Protein AF-A0A831XB71-F1 (afdb_monomer_lite)

Foldseek 3Di:
DPPVLLVVLVVCLVPPPDPVCNVVSVVVNVVVVVVVVVVVVVCVVVVVDDDPDDDDDPVVVVVVD

Secondary structure (DSSP, 8-state):
--HHHHHHHHHHHHH---HHHHHHHHHHHHHHHHHHHHHHHHHHHTT-SPPPPPPP-HHHHHHT-

Structure (mmCIF, N/CA/C/O backbone):
data_AF-A0A831XB71-F1
#
_entry.id   AF-A0A831XB71-F1
#
loop_
_atom_site.group_PDB
_atom_site.id
_atom_site.type_symbol
_atom_site.label_atom_id
_atom_site.label_alt_id
_atom_site.label_comp_id
_atom_site.label_asym_id
_atom_site.label_entity_id
_atom_site.label_seq_id
_atom_site.pdbx_PDB_ins_code
_atom_site.Cartn_x
_atom_site.Cartn_y
_atom_site.Cartn_z
_atom_site.occupancy
_atom_site.B_iso_or_equiv
_atom_site.auth_seq_id
_atom_site.auth_comp_id
_atom_site.auth_asym_id
_atom_site.auth_atom_id
_atom_site.pdbx_PDB_model_num
ATOM 1 N N . MET A 1 1 ? 5.143 7.516 5.723 1.00 46.25 1 MET A N 1
ATOM 2 C CA . MET A 1 1 ? 4.635 6.207 5.255 1.00 46.25 1 MET A CA 1
ATOM 3 C C . MET A 1 1 ? 4.146 6.389 3.830 1.00 46.25 1 MET A C 1
ATOM 5 O O . MET A 1 1 ? 3.130 7.030 3.604 1.00 46.25 1 MET A O 1
ATOM 9 N N . ASN A 1 2 ? 4.963 5.994 2.855 1.00 53.00 2 ASN A N 1
ATOM 10 C CA . ASN A 1 2 ? 4.807 6.435 1.470 1.00 53.00 2 ASN A CA 1
ATOM 11 C C . ASN A 1 2 ? 3.829 5.524 0.721 1.00 53.00 2 ASN A C 1
ATOM 13 O O . ASN A 1 2 ? 4.270 4.655 -0.023 1.00 53.00 2 ASN A O 1
ATOM 17 N N . ALA A 1 3 ? 2.518 5.749 0.852 1.00 60.06 3 ALA A N 1
ATOM 18 C CA . ALA A 1 3 ? 1.530 5.148 -0.057 1.00 60.06 3 ALA A CA 1
ATOM 19 C C . ALA A 1 3 ? 1.887 5.416 -1.540 1.00 60.06 3 ALA A C 1
ATOM 21 O O . ALA A 1 3 ? 1.657 4.582 -2.412 1.00 60.06 3 ALA A O 1
ATOM 22 N N . GLY A 1 4 ? 2.574 6.533 -1.820 1.00 69.38 4 GLY A N 1
ATOM 23 C CA . GLY A 1 4 ? 3.151 6.820 -3.137 1.00 69.38 4 GLY A CA 1
ATOM 24 C C . GLY A 1 4 ? 4.251 5.848 -3.592 1.00 69.38 4 GLY A C 1
ATOM 25 O O . GLY A 1 4 ? 4.451 5.691 -4.790 1.00 69.38 4 GLY A O 1
ATOM 26 N N . GLY A 1 5 ? 4.941 5.158 -2.676 1.00 79.19 5 GLY A N 1
ATOM 27 C CA . GLY A 1 5 ? 6.046 4.239 -2.978 1.00 79.19 5 GLY A CA 1
ATOM 28 C C . GLY A 1 5 ? 5.625 3.041 -3.831 1.00 79.19 5 GLY A C 1
ATOM 29 O O . GLY A 1 5 ? 6.294 2.731 -4.814 1.00 79.19 5 GLY A O 1
ATOM 30 N N . ILE A 1 6 ? 4.474 2.431 -3.524 1.00 85.75 6 ILE A N 1
ATOM 31 C CA . ILE A 1 6 ? 3.903 1.346 -4.341 1.00 85.75 6 ILE A CA 1
ATOM 32 C C . ILE A 1 6 ? 3.567 1.855 -5.747 1.00 85.75 6 ILE A C 1
ATOM 34 O O . ILE A 1 6 ? 3.901 1.202 -6.734 1.00 85.75 6 ILE A O 1
ATOM 38 N N . GLY A 1 7 ? 2.961 3.042 -5.848 1.00 88.06 7 GLY A N 1
ATOM 39 C CA . GLY A 1 7 ? 2.634 3.664 -7.132 1.00 88.06 7 GLY A CA 1
ATOM 40 C C . GLY A 1 7 ? 3.874 3.951 -7.983 1.00 88.06 7 GLY A C 1
ATOM 41 O O . GLY A 1 7 ? 3.867 3.696 -9.188 1.00 88.06 7 GLY A O 1
ATOM 42 N N . TYR A 1 8 ? 4.963 4.415 -7.363 1.00 89.44 8 TYR A N 1
ATOM 43 C CA . TYR A 1 8 ? 6.233 4.620 -8.057 1.00 89.44 8 TYR A CA 1
ATOM 44 C C . TYR A 1 8 ? 6.842 3.307 -8.544 1.00 89.44 8 TYR A C 1
ATOM 46 O O . TYR A 1 8 ? 7.225 3.244 -9.708 1.00 89.44 8 TYR A O 1
ATOM 54 N N . TYR A 1 9 ? 6.869 2.247 -7.730 1.00 90.31 9 TYR A N 1
ATOM 55 C CA . TYR A 1 9 ? 7.365 0.941 -8.179 1.00 90.31 9 TYR A CA 1
ATOM 56 C C . TYR A 1 9 ? 6.498 0.324 -9.276 1.00 90.31 9 TYR A C 1
ATOM 58 O O . TYR A 1 9 ? 7.045 -0.210 -10.237 1.00 90.31 9 TYR A O 1
ATOM 66 N N . GLY A 1 10 ? 5.173 0.470 -9.205 1.00 89.25 10 GLY A N 1
ATOM 67 C CA . GLY A 1 10 ? 4.269 0.059 -10.280 1.00 89.25 10 GLY A CA 1
ATOM 68 C C . GLY A 1 10 ? 4.539 0.817 -11.583 1.00 89.25 10 GLY A C 1
ATOM 69 O O . GLY A 1 10 ? 4.637 0.213 -12.651 1.00 89.25 10 GLY A O 1
ATOM 70 N N . LYS A 1 11 ? 4.750 2.137 -11.502 1.00 91.50 11 LYS A N 1
ATOM 71 C CA . LYS A 1 11 ? 5.111 2.954 -12.666 1.00 91.50 11 LYS A CA 1
ATOM 72 C C . LYS A 1 11 ? 6.484 2.582 -13.224 1.00 91.50 11 LYS A C 1
ATOM 74 O O . LYS A 1 11 ? 6.608 2.406 -14.431 1.00 91.50 11 LYS A O 1
ATOM 79 N N . SER A 1 12 ? 7.490 2.410 -12.370 1.00 89.19 12 SER A N 1
ATOM 80 C CA . SER A 1 12 ? 8.828 1.969 -12.770 1.00 89.19 12 SER A CA 1
ATOM 81 C C . SER A 1 12 ? 8.807 0.581 -13.404 1.00 89.19 12 SER A C 1
ATOM 83 O O . SER A 1 12 ? 9.506 0.368 -14.389 1.00 89.19 12 SER A O 1
ATOM 85 N N . LEU A 1 13 ? 7.984 -0.341 -12.901 1.00 90.19 13 LEU A N 1
ATOM 86 C CA . LEU A 1 13 ? 7.798 -1.665 -13.491 1.00 90.19 13 LEU A CA 1
ATOM 87 C C . LEU A 1 13 ? 7.175 -1.581 -14.892 1.00 90.19 13 LEU A C 1
ATOM 89 O O . LEU A 1 13 ? 7.610 -2.294 -15.789 1.00 90.19 13 LEU A O 1
ATOM 93 N N . ALA A 1 14 ? 6.197 -0.693 -15.093 1.00 90.19 14 ALA A N 1
ATOM 94 C CA . ALA A 1 14 ? 5.533 -0.510 -16.383 1.00 90.19 14 ALA A CA 1
ATOM 95 C C . ALA A 1 14 ? 6.418 0.184 -17.432 1.00 90.19 14 ALA A C 1
ATOM 97 O O . ALA A 1 14 ? 6.324 -0.125 -18.618 1.00 90.19 14 ALA A O 1
ATOM 98 N N . THR A 1 15 ? 7.269 1.130 -17.021 1.00 93.00 15 THR A N 1
ATOM 99 C CA . THR A 1 15 ? 8.084 1.923 -17.957 1.00 93.00 15 THR A CA 1
ATOM 100 C C . THR A 1 15 ? 9.510 1.405 -18.132 1.00 93.00 15 THR A C 1
ATOM 102 O O . THR A 1 15 ? 10.208 1.869 -19.031 1.00 93.00 15 THR A O 1
ATOM 105 N N . SER A 1 16 ? 9.983 0.489 -17.281 1.00 87.62 16 SER A N 1
ATOM 106 C CA . SER A 1 16 ? 11.351 -0.032 -17.345 1.00 87.62 16 SER A CA 1
ATOM 107 C C . SER A 1 16 ? 11.416 -1.368 -18.096 1.00 87.62 16 SER A C 1
ATOM 109 O O . SER A 1 16 ? 10.858 -2.358 -17.626 1.00 87.62 16 SER A O 1
ATOM 111 N N . PRO A 1 17 ? 12.166 -1.467 -19.210 1.00 84.06 17 PRO A N 1
ATOM 112 C CA . PRO A 1 17 ? 12.372 -2.735 -19.918 1.00 84.06 17 PRO A CA 1
ATOM 113 C C . PRO A 1 17 ? 13.377 -3.669 -19.212 1.00 84.06 17 PRO A C 1
ATOM 115 O O . PRO A 1 17 ? 13.648 -4.775 -19.686 1.00 84.06 17 PRO A O 1
ATOM 118 N N . ARG A 1 18 ? 13.974 -3.227 -18.098 1.00 88.25 18 ARG A N 1
ATOM 119 C CA . ARG A 1 18 ? 15.022 -3.944 -17.364 1.00 88.25 18 ARG A CA 1
ATOM 120 C C . ARG A 1 18 ? 14.448 -5.082 -16.516 1.00 88.25 18 ARG A C 1
ATOM 122 O O . ARG A 1 18 ? 13.981 -4.864 -15.399 1.00 88.25 18 ARG A O 1
ATOM 129 N N . ARG A 1 19 ? 14.522 -6.312 -17.040 1.00 84.12 19 ARG A N 1
ATOM 130 C CA . ARG A 1 19 ? 13.994 -7.528 -16.385 1.00 84.12 19 ARG A CA 1
ATOM 131 C C . ARG A 1 19 ? 14.639 -7.852 -15.036 1.00 84.12 19 ARG A C 1
ATOM 133 O O . ARG A 1 19 ? 13.976 -8.408 -14.167 1.00 84.12 19 ARG A O 1
ATOM 140 N N . ASP A 1 20 ? 15.906 -7.495 -14.854 1.00 86.81 20 ASP A N 1
ATOM 141 C CA . ASP A 1 20 ? 16.652 -7.644 -13.597 1.00 86.81 20 ASP A CA 1
ATOM 142 C C . ASP A 1 20 ? 16.053 -6.807 -12.453 1.00 86.81 20 ASP A C 1
ATOM 144 O O . ASP A 1 20 ? 16.143 -7.173 -11.280 1.00 86.81 20 ASP A O 1
ATOM 148 N N . LEU A 1 21 ? 15.387 -5.701 -12.788 1.00 88.75 21 LEU A N 1
ATOM 149 C CA . LEU A 1 21 ? 14.737 -4.828 -11.815 1.00 88.75 21 LEU A CA 1
ATOM 150 C C . LEU A 1 21 ? 13.275 -5.207 -11.562 1.00 88.75 21 LEU A C 1
ATOM 152 O O . LEU A 1 21 ? 12.762 -4.930 -10.481 1.00 88.75 21 LEU A O 1
ATOM 156 N N . SER A 1 22 ? 12.613 -5.881 -12.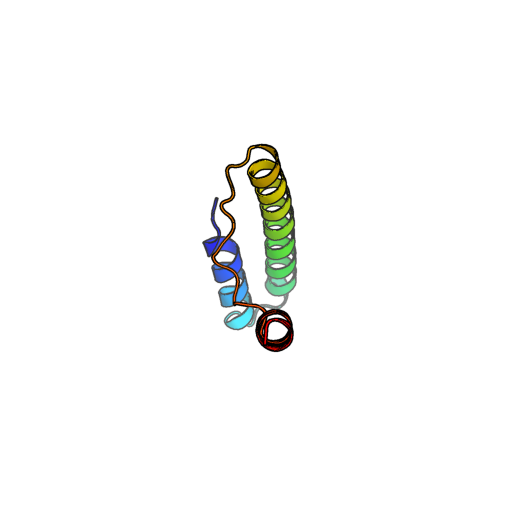506 1.00 88.50 22 SER A N 1
ATOM 157 C CA . SER A 1 22 ? 11.196 -6.245 -12.388 1.00 88.50 22 SER A CA 1
ATOM 158 C C . SER A 1 22 ? 10.901 -7.080 -11.140 1.00 88.50 22 SER A C 1
ATOM 160 O O . SER A 1 22 ? 9.981 -6.761 -10.391 1.00 88.50 22 SER A O 1
ATOM 162 N N . ALA A 1 23 ? 11.719 -8.102 -10.867 1.00 91.06 23 ALA A N 1
ATOM 163 C CA . ALA A 1 23 ? 11.571 -8.931 -9.670 1.00 91.06 23 ALA A CA 1
ATOM 164 C C . ALA A 1 23 ? 11.769 -8.125 -8.374 1.00 91.06 23 ALA A C 1
ATOM 166 O O . ALA A 1 23 ? 11.063 -8.339 -7.391 1.00 91.06 23 ALA A O 1
ATOM 167 N N . ASN A 1 24 ? 12.691 -7.158 -8.387 1.00 92.50 24 ASN A N 1
ATOM 168 C CA . ASN A 1 24 ? 12.934 -6.282 -7.245 1.00 92.50 24 ASN A CA 1
ATOM 169 C C . ASN A 1 24 ? 11.750 -5.346 -6.982 1.00 92.50 24 ASN A C 1
ATOM 171 O O . ASN A 1 24 ? 11.338 -5.221 -5.833 1.00 92.50 24 ASN A O 1
ATOM 175 N N . TYR A 1 25 ? 11.168 -4.736 -8.020 1.00 91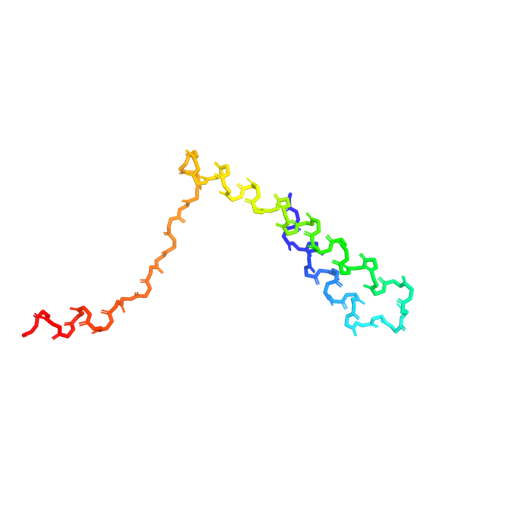.12 25 TYR A N 1
ATOM 176 C CA . TYR A 1 25 ? 9.981 -3.889 -7.862 1.00 91.12 25 TYR A CA 1
ATOM 177 C C . TYR A 1 25 ? 8.795 -4.671 -7.301 1.00 91.12 25 TYR A C 1
ATOM 179 O O . TYR A 1 25 ? 8.157 -4.201 -6.366 1.00 91.12 25 TYR A O 1
ATOM 187 N N . VAL A 1 26 ? 8.547 -5.885 -7.801 1.00 91.25 26 VAL A N 1
ATOM 188 C CA . VAL A 1 26 ? 7.470 -6.744 -7.286 1.00 91.25 26 VAL A CA 1
ATOM 189 C C . VAL A 1 26 ? 7.703 -7.109 -5.817 1.00 91.25 26 VAL A C 1
ATOM 191 O O . VAL A 1 26 ? 6.789 -6.962 -5.006 1.00 91.25 26 VAL A O 1
ATOM 194 N N . ARG A 1 27 ? 8.925 -7.525 -5.453 1.00 92.88 27 ARG A N 1
ATOM 195 C CA . ARG A 1 27 ? 9.281 -7.847 -4.062 1.00 92.88 27 ARG A CA 1
ATOM 196 C C . ARG A 1 27 ? 9.056 -6.654 -3.130 1.00 92.88 27 ARG A C 1
ATOM 198 O O . ARG A 1 27 ? 8.397 -6.796 -2.108 1.00 92.88 27 ARG A O 1
ATOM 205 N N . LEU A 1 28 ? 9.566 -5.478 -3.500 1.00 91.81 28 LEU A N 1
ATOM 206 C CA . LEU A 1 28 ? 9.443 -4.264 -2.688 1.00 91.81 28 LEU A CA 1
ATOM 207 C C . LEU A 1 28 ? 7.986 -3.813 -2.548 1.00 91.81 28 LEU A C 1
ATOM 209 O O . LEU A 1 28 ? 7.576 -3.385 -1.473 1.00 91.81 28 LEU A O 1
ATOM 213 N N . THR A 1 29 ? 7.185 -3.925 -3.611 1.00 92.06 29 THR A N 1
ATOM 214 C CA . THR A 1 29 ? 5.746 -3.650 -3.544 1.00 92.06 29 THR A CA 1
ATOM 215 C C . THR A 1 29 ? 5.045 -4.572 -2.545 1.00 92.06 29 THR A C 1
ATOM 217 O O . THR A 1 29 ? 4.230 -4.084 -1.765 1.00 92.06 29 THR A O 1
ATOM 220 N N . ALA A 1 30 ? 5.376 -5.866 -2.528 1.00 93.00 30 ALA A N 1
ATOM 221 C CA . ALA A 1 30 ? 4.802 -6.815 -1.574 1.00 93.00 30 ALA A CA 1
ATOM 222 C C . ALA A 1 30 ? 5.208 -6.502 -0.124 1.00 93.00 30 ALA A C 1
ATOM 224 O O . ALA A 1 30 ? 4.354 -6.473 0.757 1.00 93.00 30 ALA A O 1
ATOM 225 N N . GLU A 1 31 ? 6.484 -6.194 0.121 1.00 92.88 31 GLU A N 1
ATOM 226 C CA . GLU A 1 31 ? 6.987 -5.820 1.453 1.00 92.88 31 GLU A CA 1
ATOM 227 C C . GLU A 1 31 ? 6.296 -4.563 2.000 1.00 92.88 31 GLU A C 1
ATOM 229 O O . GLU A 1 31 ? 5.888 -4.533 3.160 1.00 92.88 31 GLU A O 1
ATOM 234 N N . ILE A 1 32 ? 6.103 -3.539 1.160 1.00 91.94 32 ILE A N 1
ATOM 235 C CA . ILE A 1 32 ? 5.355 -2.340 1.561 1.00 91.94 32 ILE A CA 1
ATOM 236 C C . ILE A 1 32 ? 3.880 -2.674 1.804 1.00 91.94 32 ILE A C 1
ATOM 238 O O . ILE A 1 32 ? 3.285 -2.105 2.714 1.00 91.94 32 ILE A O 1
ATOM 242 N N . GLY A 1 33 ? 3.299 -3.583 1.014 1.00 91.50 33 GLY A N 1
ATOM 243 C CA . GLY A 1 33 ? 1.931 -4.063 1.201 1.00 91.50 33 GLY A CA 1
ATOM 244 C C . GLY A 1 33 ? 1.724 -4.696 2.576 1.00 91.50 33 GLY A C 1
ATOM 245 O O . GLY A 1 33 ? 0.831 -4.270 3.296 1.00 91.50 33 GLY A O 1
ATOM 246 N N . HIS A 1 34 ? 2.593 -5.628 2.973 1.00 94.06 34 HIS A N 1
ATOM 247 C CA . HIS A 1 34 ? 2.543 -6.243 4.305 1.00 94.06 34 HIS A CA 1
ATOM 248 C C . HIS A 1 34 ? 2.723 -5.219 5.428 1.00 94.06 34 HIS A C 1
ATOM 250 O O . HIS A 1 34 ? 1.945 -5.195 6.372 1.00 94.06 34 HIS A O 1
ATOM 256 N N . TYR A 1 35 ? 3.688 -4.307 5.294 1.00 92.38 35 TYR A N 1
ATOM 257 C CA . TYR A 1 35 ? 3.882 -3.246 6.284 1.00 92.38 35 TYR A CA 1
ATOM 258 C C . TYR A 1 35 ? 2.669 -2.305 6.404 1.00 92.38 35 TYR A C 1
ATOM 260 O O . TYR A 1 35 ? 2.361 -1.805 7.486 1.00 92.38 35 TYR A O 1
ATOM 268 N N . ALA A 1 36 ? 1.989 -2.027 5.289 1.00 91.75 36 ALA A N 1
ATOM 269 C CA . ALA A 1 36 ? 0.767 -1.232 5.292 1.00 91.75 36 ALA A CA 1
ATOM 270 C C . ALA A 1 36 ? -0.401 -1.977 5.952 1.00 91.75 36 ALA A C 1
ATOM 272 O O . ALA A 1 36 ? -1.169 -1.336 6.662 1.00 91.75 36 ALA A O 1
ATOM 273 N N . ASP A 1 37 ? -0.506 -3.291 5.745 1.00 92.88 37 ASP A N 1
ATOM 274 C CA . ASP A 1 37 ? -1.508 -4.163 6.372 1.00 92.88 37 AS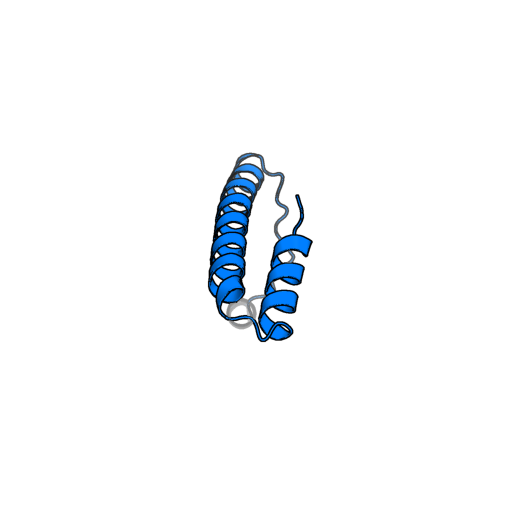P A CA 1
ATOM 275 C C . ASP A 1 37 ? -1.361 -4.164 7.901 1.00 92.88 37 ASP A C 1
ATOM 277 O O . ASP A 1 37 ? -2.300 -3.809 8.611 1.00 92.88 37 ASP A O 1
ATOM 281 N N . ASP A 1 38 ? -0.137 -4.370 8.403 1.00 95.31 38 ASP A N 1
ATOM 282 C CA . ASP A 1 38 ? 0.175 -4.262 9.837 1.00 95.31 38 ASP A CA 1
ATOM 283 C C . ASP A 1 38 ? -0.208 -2.877 10.398 1.00 95.31 38 ASP A C 1
ATOM 285 O O . ASP A 1 38 ? -0.724 -2.736 11.510 1.00 95.31 38 ASP A O 1
ATOM 289 N N . GLY A 1 39 ? 0.034 -1.819 9.617 1.00 92.62 39 GLY A N 1
ATOM 290 C CA . GLY A 1 39 ? -0.369 -0.460 9.967 1.00 92.62 39 GLY A CA 1
ATOM 291 C C . GLY A 1 39 ? -1.889 -0.287 10.030 1.00 92.62 39 GLY A C 1
ATOM 292 O O . GLY A 1 39 ? -2.387 0.385 10.934 1.00 92.62 39 GLY A O 1
ATOM 293 N N . VAL A 1 40 ? -2.629 -0.891 9.096 1.00 93.44 40 VAL A N 1
ATOM 294 C CA . VAL A 1 40 ? -4.099 -0.890 9.076 1.00 93.44 40 VAL A CA 1
ATOM 295 C C . VAL A 1 40 ? -4.655 -1.602 10.300 1.00 93.44 40 VAL A C 1
ATOM 297 O O . VAL A 1 40 ? -5.522 -1.037 10.967 1.00 93.44 40 VAL A O 1
ATOM 300 N N . ASP A 1 41 ? -4.111 -2.760 10.660 1.00 95.06 41 ASP A N 1
ATOM 301 C CA . ASP A 1 41 ? -4.519 -3.493 11.858 1.00 95.06 41 ASP A CA 1
ATOM 302 C C . ASP A 1 41 ? -4.339 -2.657 13.130 1.00 95.06 41 ASP A C 1
ATOM 304 O O . ASP A 1 41 ? -5.253 -2.566 13.953 1.00 95.06 41 ASP A O 1
ATOM 308 N N . ILE A 1 42 ? -3.205 -1.962 13.271 1.00 96.06 42 ILE A N 1
ATOM 309 C CA . ILE A 1 42 ? -2.966 -1.042 14.395 1.00 96.06 42 ILE A CA 1
ATOM 310 C C . ILE A 1 42 ? -3.988 0.101 14.396 1.00 96.06 42 ILE A C 1
ATOM 312 O O . ILE A 1 42 ? -4.514 0.459 15.456 1.00 96.06 42 ILE A O 1
ATOM 316 N N . MET A 1 43 ? -4.283 0.688 13.232 1.00 95.31 43 MET A N 1
ATOM 317 C CA . MET A 1 43 ? -5.261 1.774 13.132 1.00 95.31 43 MET A CA 1
ATOM 318 C C . MET A 1 43 ? -6.675 1.301 13.491 1.00 95.31 43 MET A C 1
ATOM 320 O O . MET A 1 43 ? -7.403 2.041 14.150 1.00 95.31 43 MET A O 1
ATOM 324 N N . ILE A 1 44 ? -7.059 0.078 13.120 1.00 93.50 44 ILE A N 1
ATOM 325 C CA . ILE A 1 44 ? -8.347 -0.520 13.498 1.00 93.50 44 ILE A CA 1
ATOM 326 C C . ILE A 1 44 ? -8.395 -0.767 15.008 1.00 93.50 44 ILE A C 1
ATOM 328 O O . ILE A 1 44 ? -9.342 -0.338 15.666 1.00 93.50 44 ILE A O 1
ATOM 332 N N . GLN A 1 45 ? -7.365 -1.401 15.576 1.00 94.94 45 GLN A N 1
ATOM 333 C CA . GLN A 1 45 ? -7.304 -1.728 17.007 1.00 94.94 45 GLN A CA 1
ATOM 334 C C . GLN A 1 45 ? -7.402 -0.489 17.905 1.00 94.94 45 GLN A C 1
ATOM 336 O O . GLN A 1 45 ? -8.008 -0.551 18.973 1.00 94.94 45 GLN A O 1
ATOM 341 N N . ASN A 1 46 ? -6.835 0.640 17.472 1.00 95.38 46 ASN A N 1
ATOM 342 C CA . ASN A 1 46 ? -6.871 1.896 18.222 1.00 95.38 46 ASN A CA 1
ATOM 343 C C . ASN A 1 46 ? -8.042 2.819 17.839 1.00 95.38 46 ASN A C 1
ATOM 345 O O . ASN A 1 46 ? -8.148 3.920 18.380 1.00 95.38 46 ASN A O 1
ATOM 349 N N . GLY A 1 47 ? -8.907 2.412 16.904 1.00 92.06 47 GLY A N 1
ATOM 350 C CA . GLY A 1 47 ? -10.008 3.248 16.416 1.00 92.06 47 GLY A CA 1
ATOM 351 C C . GLY A 1 47 ? -9.552 4.503 15.659 1.00 92.06 47 GLY A C 1
ATOM 352 O O . GLY A 1 47 ? -10.276 5.493 15.620 1.00 92.06 47 GLY A O 1
ATOM 353 N N . TRP A 1 48 ? -8.346 4.490 15.085 1.00 94.56 48 TRP A N 1
ATOM 354 C CA . TRP A 1 48 ? -7.794 5.582 14.274 1.00 94.56 48 TRP A CA 1
ATOM 355 C C . TRP A 1 48 ? -8.227 5.512 12.807 1.00 94.56 48 TRP A C 1
ATOM 357 O O . TRP A 1 48 ? -8.088 6.497 12.084 1.00 94.56 48 TRP A O 1
ATOM 367 N N . LEU A 1 49 ? -8.728 4.357 12.356 1.00 91.88 49 LEU A N 1
ATOM 368 C CA . LEU A 1 49 ? -9.266 4.190 11.010 1.00 91.88 49 LEU A CA 1
ATOM 369 C C . LEU A 1 49 ? -10.770 4.481 11.003 1.00 91.88 49 LEU A C 1
ATOM 371 O O . LEU A 1 49 ? -11.565 3.694 11.516 1.00 91.88 49 LEU A O 1
ATOM 3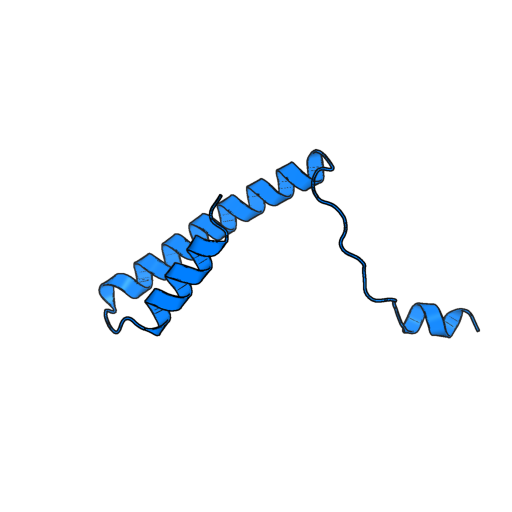75 N N . GLU A 1 50 ? -11.165 5.600 10.399 1.00 86.19 50 GLU A N 1
ATOM 376 C CA . GLU A 1 50 ? -12.577 5.913 10.182 1.00 86.19 50 GLU A CA 1
ATOM 377 C C . GLU A 1 50 ? -13.198 4.958 9.156 1.00 86.19 50 GLU A C 1
ATOM 379 O O . GLU A 1 50 ? -12.583 4.604 8.146 1.00 86.19 50 GLU A O 1
ATOM 384 N N . GLN A 1 51 ? -14.450 4.563 9.389 1.00 84.25 51 GLN A N 1
ATOM 385 C CA . GLN A 1 51 ? -15.210 3.819 8.396 1.00 84.25 51 GLN A CA 1
ATOM 386 C C . GLN A 1 51 ? -15.600 4.772 7.255 1.00 84.25 51 GLN A C 1
ATOM 388 O O . GLN A 1 51 ? -16.337 5.733 7.494 1.00 84.25 51 GLN A O 1
ATOM 393 N N . PRO A 1 52 ? -15.169 4.522 6.005 1.00 83.94 52 PRO A N 1
ATOM 394 C CA . PRO A 1 52 ? -15.606 5.338 4.886 1.00 83.94 52 PRO A CA 1
ATOM 395 C C . PRO A 1 5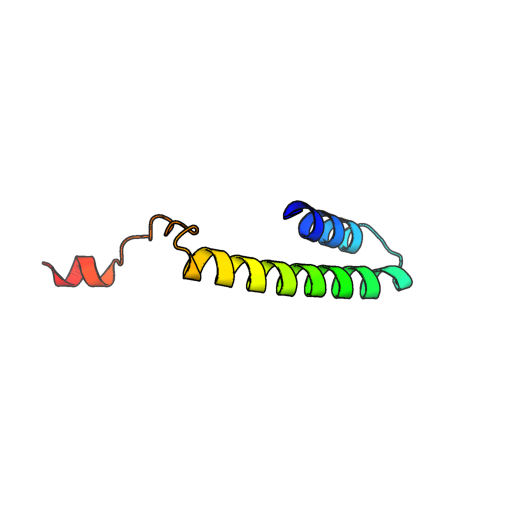2 ? -17.113 5.153 4.661 1.00 83.94 52 PRO A C 1
ATOM 397 O O . PRO A 1 52 ? -17.646 4.067 4.939 1.00 83.94 52 PRO A O 1
ATOM 400 N N . PRO A 1 53 ? -17.806 6.173 4.122 1.00 86.62 53 PRO A N 1
ATOM 401 C CA . PRO A 1 53 ? -19.225 6.076 3.814 1.00 86.62 53 PRO A CA 1
ATOM 402 C C . PRO A 1 53 ? -19.475 4.871 2.906 1.00 86.62 53 PRO A C 1
ATOM 404 O O . PRO A 1 53 ? -18.944 4.784 1.797 1.00 86.62 53 PRO A O 1
ATOM 407 N N . GLN A 1 54 ? -20.265 3.922 3.401 1.00 86.81 54 GLN A N 1
ATOM 408 C CA . GLN A 1 54 ? -20.638 2.737 2.640 1.00 86.81 54 GLN A CA 1
ATOM 409 C C . GLN A 1 54 ? -21.718 3.114 1.626 1.00 86.81 54 GLN A C 1
ATOM 411 O O . GLN A 1 54 ? -22.632 3.886 1.928 1.00 86.81 54 GLN A O 1
ATOM 416 N N . ALA A 1 55 ? -21.628 2.558 0.418 1.00 87.38 55 ALA A N 1
ATOM 417 C CA . ALA A 1 55 ? -22.743 2.622 -0.515 1.00 87.38 55 ALA A CA 1
ATOM 418 C C . ALA A 1 55 ? -23.962 1.937 0.121 1.00 87.38 55 ALA A C 1
ATOM 420 O O . ALA A 1 55 ? -23.828 0.898 0.768 1.00 87.38 55 ALA A O 1
ATOM 421 N N . VAL A 1 56 ? -25.148 2.524 -0.046 1.00 83.38 56 VAL A N 1
ATOM 422 C CA . VAL A 1 56 ? -26.361 1.969 0.560 1.00 83.38 56 VAL A CA 1
ATOM 423 C C . VAL A 1 56 ? -26.699 0.630 -0.097 1.00 83.38 56 VAL A C 1
ATOM 425 O O . VAL A 1 56 ? -26.742 0.528 -1.325 1.00 83.38 56 VAL A O 1
ATOM 428 N N . ASP A 1 57 ? -26.964 -0.387 0.721 1.00 84.94 57 ASP A N 1
ATOM 429 C CA . ASP A 1 57 ? -27.413 -1.697 0.259 1.00 84.94 57 ASP A CA 1
ATOM 430 C C . ASP A 1 57 ? -28.820 -1.575 -0.359 1.00 84.94 57 ASP A C 1
ATOM 432 O O . ASP A 1 57 ? -29.819 -1.313 0.319 1.00 84.94 57 ASP A O 1
ATOM 436 N N . ARG A 1 58 ? -28.889 -1.736 -1.686 1.00 81.12 58 ARG A N 1
ATOM 437 C CA . ARG A 1 58 ? -30.128 -1.601 -2.467 1.00 81.12 58 ARG A CA 1
ATOM 438 C C . ARG A 1 58 ? -31.142 -2.695 -2.138 1.00 81.12 58 ARG A C 1
ATOM 440 O O . ARG A 1 58 ? -32.343 -2.432 -2.211 1.00 81.12 58 ARG A O 1
ATOM 447 N N . ASP A 1 59 ? -30.682 -3.879 -1.747 1.00 82.25 59 ASP A N 1
ATOM 448 C CA . ASP A 1 59 ? -31.556 -4.995 -1.401 1.00 82.25 59 ASP A CA 1
ATOM 449 C C . ASP A 1 59 ? -32.176 -4.776 -0.017 1.00 82.25 59 ASP A C 1
ATOM 451 O O . ASP A 1 59 ? -33.374 -5.019 0.158 1.00 82.25 59 ASP A O 1
ATOM 455 N N . GLN A 1 60 ? -31.420 -4.224 0.940 1.00 78.44 60 GLN A N 1
ATOM 456 C CA . GLN A 1 60 ? -31.962 -3.785 2.235 1.00 78.44 60 GLN A CA 1
ATOM 457 C C . GLN A 1 60 ? -32.979 -2.646 2.088 1.00 78.44 60 GLN A C 1
ATOM 459 O O . GLN A 1 60 ? -34.025 -2.680 2.735 1.00 78.44 60 GLN A O 1
ATOM 464 N N . LEU A 1 61 ? -32.732 -1.685 1.190 1.00 73.38 61 LEU A N 1
ATOM 465 C CA . LEU A 1 61 ? -33.690 -0.615 0.881 1.00 73.38 61 LEU A CA 1
ATOM 466 C C . LEU A 1 61 ? -35.002 -1.139 0.271 1.00 73.38 61 LEU A C 1
ATOM 468 O O . LEU A 1 61 ? -36.063 -0.573 0.520 1.00 73.38 61 LEU A O 1
ATOM 472 N N . SER A 1 62 ? -34.944 -2.208 -0.531 1.00 75.88 62 SER A N 1
ATOM 473 C CA . SER A 1 62 ? -36.121 -2.771 -1.211 1.00 75.88 62 SER A CA 1
ATOM 474 C C . SER A 1 62 ? -37.054 -3.563 -0.287 1.00 75.88 62 SER A C 1
ATOM 476 O O . SER A 1 62 ? -38.256 -3.602 -0.531 1.00 75.88 62 SER A O 1
ATOM 478 N N . LYS A 1 63 ? -36.514 -4.158 0.788 1.00 68.12 63 LYS A N 1
ATOM 479 C CA . LYS A 1 63 ? -37.268 -4.953 1.776 1.00 68.12 63 LYS A CA 1
ATOM 480 C C . LYS A 1 63 ? -37.982 -4.106 2.834 1.00 68.12 63 LYS A C 1
ATOM 482 O O . LYS A 1 63 ? -38.788 -4.639 3.587 1.00 68.12 63 LYS A O 1
ATOM 487 N N . GLY A 1 64 ? -37.677 -2.809 2.903 1.00 60.94 64 GLY A N 1
ATOM 488 C CA . GLY A 1 64 ? -38.339 -1.838 3.780 1.00 60.94 64 GLY A CA 1
ATOM 489 C C . GLY A 1 64 ? -39.579 -1.182 3.165 1.00 60.94 64 GLY A C 1
ATOM 490 O O . GLY A 1 64 ? -39.982 -0.119 3.637 1.00 60.94 64 GLY A O 1
ATOM 491 N N . LYS A 1 65 ? -40.138 -1.764 2.098 1.00 48.78 65 LYS A N 1
ATOM 492 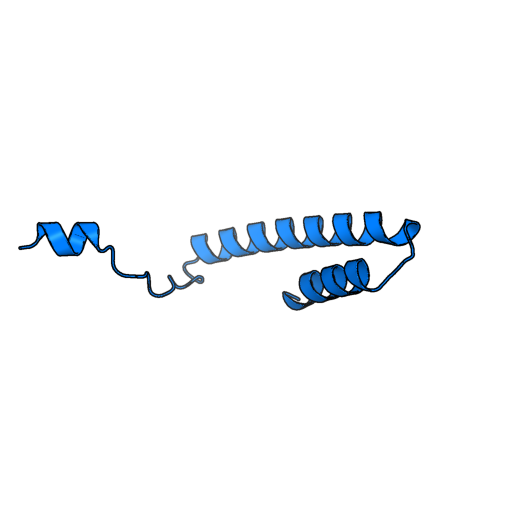C CA . LYS A 1 65 ? -41.324 -1.271 1.396 1.00 48.78 65 LYS A CA 1
ATOM 493 C C . LYS A 1 65 ? -42.478 -2.257 1.487 1.00 48.78 65 LYS A C 1
ATOM 495 O O . LYS A 1 65 ? -42.210 -3.473 1.376 1.00 48.78 65 LYS A O 1
#

pLDDT: mean 85.82, std 11.08, range [46.25, 96.06]

Sequence (65 aa):
MNAGGIGYYGKSLATSPRRDLSANYVRLTAEIGHYADDGVDIMIQNGWLEQPPQAVDRDQLSKGK

Radius of gyration: 18.7 Å; chains: 1; bounding box: 58×16×38 Å